Protein AF-A0A7J6TKV5-F1 (afdb_monomer)

Organism: Perkinsus olseni (NCBI:txid32597)

pLDDT: mean 81.47, std 8.67, range [51.5, 93.69]

Secondary structure (DSSP, 8-state):
-HHHHHHHTS-HHHHHHHHHHHTTT--PPPB---BS-SS--B---PPPPPHHHHHHHHHHHHHHHHHTS-------TTS-BPPEEEEEPTT--TT-SS--EEEEE--HHHHTTB---HHHHHS---HHHHHHHS-TT---------TTGGGGS-B-HHHHTTT-

Solvent-accessible surface area (backbone atoms only — not comparable to full-atom values): 10567 Å² total; per-residue (Å²): 103,86,66,55,57,59,53,70,74,43,54,74,66,51,52,51,49,52,52,50,63,73,44,61,93,62,73,82,72,58,51,75,66,54,61,83,61,92,74,58,57,66,53,88,66,66,58,90,75,58,76,89,49,48,66,40,45,56,54,48,52,52,50,37,40,74,70,66,78,47,79,95,75,82,94,50,96,78,38,28,37,66,32,52,46,74,45,73,44,87,81,54,50,92,87,49,92,67,65,46,60,40,86,46,69,52,50,68,72,59,62,73,36,47,59,78,58,67,67,70,66,69,70,61,73,51,72,66,57,50,57,69,67,54,60,87,86,61,92,78,85,86,86,84,82,70,84,63,54,74,79,73,47,51,66,37,78,85,40,42,61,65,75,95

Nearest PDB structures (foldseek):
  1tv6-assembly1_A  TM=7.245E-01  e=3.145E-03  Human immunodeficiency virus type 1 BH10
  3dol-assembly1_A  TM=7.851E-01  e=1.078E-02  HIV-1 M:B_HXB2R
  4hkq-assembly1_A  TM=8.301E-01  e=2.129E-01  Xenotropic MuLV-related virus VP62
  7pub-assembly1_DH  TM=1.372E-01  e=6.203E+00  Trypanosoma brucei brucei

InterPro domains:
  IPR043128 Reverse transcriptase/Diguanylate cyclase domain [G3DSA:3.30.70.270] (119-150)
  IPR043502 DNA/RNA polymerase superfamily [SSF56672] (36-162)

Foldseek 3Di:
DVVVVVLVPDDPVRNVVVVVVVCVVPDFDADDWDFQDQQAAADPDADDADPLCPVLVVVVVVVCVVVVLDDDDDDDNSFHHWHKDKDFDPPPPPPPPRGHIDIDTPCVVVVVGTDDDVVVVVPDDDPVRVVVPDDPPDPDDDDDDDPPPVSVHHHDPVCVRHVD

Sequence (164 aa):
EAFEERLGELSDDDVRSFFRSRMAGWTPPTLDFNIDTNIPVQQHKAYHIPTGLRGPLEAELSKMMAKGEIEEVGYSPEAWISSGFCKEKPNSNPDDDNVRVRVLVDFSPLNRHVEIPSHLKAGVSTIDEFLSSCKETYNFYWTADVEGAFHTVDVEEDCLKFLH

Radius of gyration: 21.11 Å; Cα contacts (8 Å, |Δi|>4): 131; chains: 1; bounding box: 47×44×53 Å

Mean predicted aligned error: 9.74 Å

Structure (mmCIF, N/CA/C/O backbone):
data_AF-A0A7J6TKV5-F1
#
_entry.id   AF-A0A7J6TKV5-F1
#
loop_
_atom_site.group_PDB
_atom_site.id
_atom_site.type_symbol
_atom_site.label_atom_id
_atom_site.label_alt_id
_atom_site.label_comp_id
_atom_site.label_asym_id
_atom_site.label_entity_id
_atom_site.label_seq_id
_atom_site.pdbx_PDB_ins_code
_atom_site.Cartn_x
_atom_site.Cartn_y
_atom_site.Cartn_z
_atom_site.occupancy
_atom_site.B_iso_or_equiv
_atom_site.auth_seq_id
_atom_site.auth_comp_id
_atom_site.auth_asym_id
_atom_site.auth_atom_id
_atom_site.pdbx_PDB_model_num
ATOM 1 N N . GLU A 1 1 ? 19.316 -2.257 -27.621 1.00 51.50 1 GLU A N 1
ATOM 2 C CA . GLU A 1 1 ? 19.672 -1.707 -28.955 1.00 51.50 1 GLU A CA 1
ATOM 3 C C . GLU A 1 1 ? 18.519 -1.759 -29.962 1.00 51.50 1 GLU A C 1
ATOM 5 O O . GLU A 1 1 ? 17.724 -0.836 -29.920 1.00 51.50 1 GLU A O 1
ATOM 10 N N . ALA A 1 2 ? 18.294 -2.810 -30.768 1.00 63.31 2 ALA A N 1
ATOM 11 C CA . ALA A 1 2 ? 17.301 -2.741 -31.869 1.00 63.31 2 ALA A CA 1
ATOM 12 C C . ALA A 1 2 ? 15.821 -2.512 -31.465 1.00 63.31 2 ALA A C 1
ATOM 14 O O . ALA A 1 2 ? 15.013 -2.089 -32.289 1.00 63.31 2 ALA A O 1
ATOM 15 N N . PHE A 1 3 ? 15.431 -2.824 -30.225 1.00 64.75 3 PHE A N 1
ATOM 16 C CA . PHE A 1 3 ? 14.075 -2.557 -29.718 1.00 64.75 3 PHE A CA 1
ATOM 17 C C . PHE A 1 3 ? 13.933 -1.141 -29.146 1.00 64.75 3 PHE A C 1
ATOM 19 O O . PHE A 1 3 ? 12.905 -0.508 -29.348 1.00 64.75 3 PHE A O 1
ATOM 26 N N . GLU A 1 4 ? 14.966 -0.632 -28.475 1.00 64.00 4 GLU A N 1
ATOM 27 C CA . GLU A 1 4 ? 14.962 0.702 -27.861 1.00 64.00 4 GLU A CA 1
ATOM 28 C C . GLU A 1 4 ? 15.120 1.802 -28.909 1.00 64.00 4 GLU A C 1
ATOM 30 O O . GLU A 1 4 ? 14.387 2.781 -28.847 1.00 64.00 4 GLU A O 1
ATOM 35 N N . GLU A 1 5 ? 15.990 1.620 -29.912 1.00 70.94 5 GLU A N 1
ATOM 36 C CA . GLU A 1 5 ? 16.072 2.540 -31.062 1.00 70.94 5 GLU A CA 1
ATOM 37 C C . GLU A 1 5 ? 14.720 2.639 -31.768 1.00 70.94 5 GLU A C 1
ATOM 39 O O . GLU A 1 5 ? 14.219 3.723 -32.045 1.00 70.94 5 GLU A O 1
ATOM 44 N N . ARG A 1 6 ? 14.072 1.491 -31.960 1.00 67.12 6 ARG A N 1
ATOM 45 C CA . ARG A 1 6 ? 12.774 1.397 -32.617 1.00 67.12 6 ARG A CA 1
ATOM 46 C C . ARG A 1 6 ? 11.624 1.962 -31.778 1.00 67.12 6 ARG A C 1
ATOM 48 O O . ARG A 1 6 ? 10.621 2.359 -32.354 1.00 67.12 6 ARG A O 1
ATOM 55 N N . LEU A 1 7 ? 11.741 1.993 -30.449 1.00 69.31 7 LEU A N 1
ATOM 56 C CA . LEU A 1 7 ? 10.808 2.716 -29.575 1.00 69.31 7 LEU A CA 1
ATOM 57 C C . LEU A 1 7 ? 11.096 4.223 -29.563 1.00 69.31 7 LEU A C 1
ATOM 59 O O . LEU A 1 7 ? 10.155 5.003 -29.492 1.00 69.31 7 LEU A O 1
ATOM 63 N N . GLY A 1 8 ? 12.364 4.632 -29.663 1.00 71.62 8 GLY A N 1
ATOM 64 C CA . GLY A 1 8 ? 12.771 6.040 -29.713 1.00 71.62 8 GLY A CA 1
ATOM 65 C C . GLY A 1 8 ? 12.353 6.769 -30.994 1.00 71.62 8 GLY A C 1
ATOM 66 O O . GLY A 1 8 ? 12.261 7.992 -30.999 1.00 71.62 8 GLY A O 1
ATOM 67 N N . GLU A 1 9 ? 12.070 6.028 -32.067 1.00 83.12 9 GLU A N 1
ATOM 68 C CA . GLU A 1 9 ? 11.523 6.551 -33.327 1.00 83.12 9 GLU A CA 1
ATOM 69 C C . GLU A 1 9 ? 9.991 6.715 -33.317 1.00 83.12 9 GLU A C 1
ATOM 71 O O . GLU A 1 9 ? 9.433 7.328 -34.230 1.00 83.12 9 GLU A O 1
ATOM 76 N N . LEU A 1 10 ? 9.299 6.163 -32.315 1.00 81.81 10 LEU A N 1
ATOM 77 C CA . LEU A 1 10 ? 7.843 6.235 -32.196 1.00 81.81 10 LEU A CA 1
ATOM 78 C C . LEU A 1 10 ? 7.409 7.486 -31.431 1.00 81.81 10 LEU A C 1
ATOM 80 O O . LEU A 1 10 ? 8.078 7.935 -30.502 1.00 81.81 10 LEU A O 1
ATOM 84 N N . SER A 1 11 ? 6.242 8.023 -31.786 1.00 87.44 11 SER A N 1
ATOM 85 C CA . SER A 1 11 ? 5.586 9.031 -30.952 1.00 87.44 11 SER A CA 1
ATOM 86 C C . SER A 1 11 ? 5.055 8.401 -29.656 1.00 87.44 11 SER A C 1
ATOM 88 O O . SER A 1 11 ? 4.762 7.204 -29.618 1.00 87.44 11 SER A O 1
ATOM 90 N N . ASP A 1 12 ? 4.861 9.197 -28.599 1.00 84.19 12 ASP A N 1
ATOM 91 C CA . ASP A 1 12 ? 4.288 8.715 -27.328 1.00 84.19 12 ASP A CA 1
ATOM 92 C C . ASP A 1 12 ? 2.955 7.972 -27.523 1.00 84.19 12 ASP A C 1
ATOM 94 O O . ASP A 1 12 ? 2.668 6.985 -26.839 1.00 84.19 12 ASP A O 1
ATOM 98 N N . ASP A 1 13 ? 2.138 8.419 -28.477 1.00 86.25 13 ASP A N 1
ATOM 99 C CA . ASP A 1 13 ? 0.849 7.799 -28.781 1.00 86.25 13 ASP A CA 1
ATOM 100 C C . ASP A 1 13 ? 1.000 6.465 -29.523 1.00 86.25 13 ASP A C 1
ATOM 102 O O . ASP A 1 13 ? 0.224 5.534 -29.275 1.00 86.25 13 ASP A O 1
ATOM 106 N N . ASP A 1 14 ? 2.029 6.320 -30.358 1.00 84.38 14 ASP A N 1
ATOM 107 C CA . ASP A 1 14 ? 2.369 5.051 -31.005 1.00 84.38 14 ASP A CA 1
ATOM 108 C C . ASP A 1 14 ? 2.938 4.048 -29.996 1.00 84.38 14 ASP A C 1
ATOM 110 O O . ASP A 1 14 ? 2.572 2.871 -3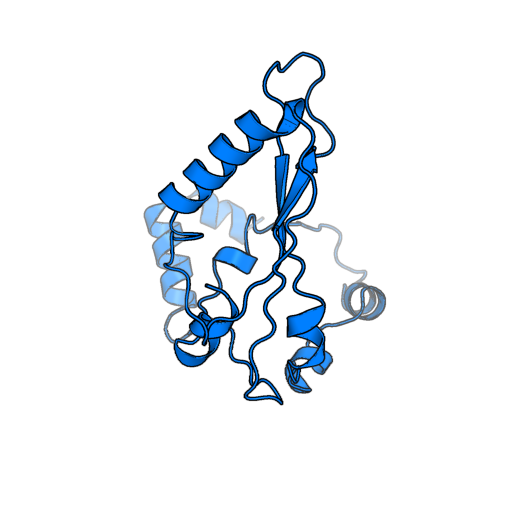0.022 1.00 84.38 14 ASP A O 1
ATOM 114 N N . VAL A 1 15 ? 3.762 4.510 -29.048 1.00 82.06 15 VAL A N 1
ATOM 115 C CA . VAL A 1 15 ? 4.266 3.688 -27.937 1.00 82.06 15 VAL A CA 1
ATOM 116 C C . VAL A 1 15 ? 3.103 3.200 -27.067 1.00 82.06 15 VAL A C 1
ATOM 118 O O . VAL A 1 15 ? 2.977 2.000 -26.803 1.00 82.06 15 VAL A O 1
ATOM 121 N N . ARG A 1 16 ? 2.187 4.094 -26.672 1.00 81.94 16 ARG A N 1
ATOM 122 C CA . ARG A 1 16 ? 0.978 3.730 -25.910 1.00 81.94 16 ARG A CA 1
ATOM 123 C C . ARG A 1 16 ? 0.099 2.746 -26.673 1.00 81.94 16 ARG A C 1
ATOM 125 O O . ARG A 1 16 ? -0.380 1.776 -26.087 1.00 81.94 16 ARG A O 1
A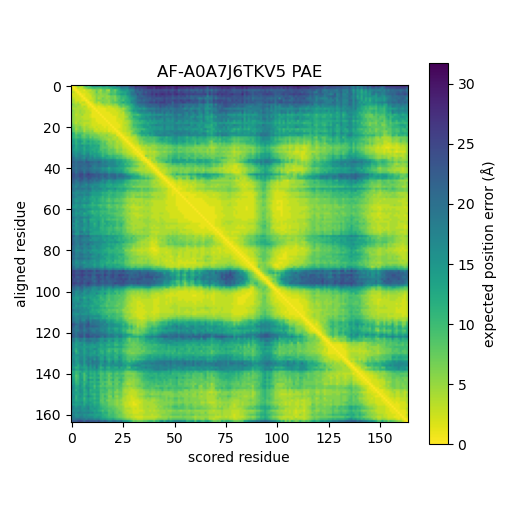TOM 132 N N . SER A 1 17 ? -0.112 2.972 -27.968 1.00 85.25 17 SER A N 1
ATOM 133 C CA . SER A 1 17 ? -0.921 2.092 -28.819 1.00 85.25 17 SER A CA 1
ATOM 134 C C . SER A 1 17 ? -0.281 0.714 -28.981 1.00 85.25 17 SER A C 1
ATOM 136 O O . SER A 1 17 ? -0.973 -0.302 -28.889 1.00 85.25 17 SER A O 1
ATOM 138 N N . PHE A 1 18 ? 1.044 0.660 -29.134 1.00 82.75 18 PHE A N 1
ATOM 139 C CA . PHE A 1 18 ? 1.807 -0.582 -29.165 1.00 82.75 18 PHE A CA 1
ATOM 140 C C . PHE A 1 18 ? 1.601 -1.396 -27.881 1.00 82.75 18 PHE A C 1
ATOM 142 O O . PHE A 1 18 ? 1.202 -2.560 -27.963 1.00 82.75 18 PHE A O 1
ATOM 149 N N . PHE A 1 19 ? 1.779 -0.795 -26.700 1.00 82.56 19 PHE A N 1
ATOM 150 C CA . PHE A 1 19 ? 1.574 -1.506 -25.433 1.00 82.56 19 PHE A CA 1
ATOM 151 C C . PHE A 1 19 ? 0.108 -1.896 -25.200 1.00 82.56 19 PHE A C 1
ATOM 153 O O . PHE A 1 19 ? -0.156 -3.037 -24.824 1.00 82.56 19 PHE A O 1
ATOM 160 N N . ARG A 1 20 ? -0.860 -1.030 -25.534 1.00 82.38 20 ARG A N 1
ATOM 161 C CA . ARG A 1 20 ? -2.295 -1.375 -25.478 1.00 82.38 20 ARG A CA 1
ATOM 162 C C . ARG A 1 20 ? -2.635 -2.581 -26.350 1.00 82.38 20 ARG A C 1
ATOM 164 O O . ARG A 1 20 ? -3.371 -3.455 -25.910 1.00 82.38 20 ARG A O 1
ATOM 171 N N . SER A 1 21 ? -2.072 -2.665 -27.558 1.00 85.56 21 SER A N 1
ATOM 172 C CA . SER A 1 21 ? -2.283 -3.819 -28.442 1.00 85.56 21 SER A CA 1
ATOM 173 C C . SER A 1 21 ? -1.708 -5.119 -27.866 1.00 85.56 21 SER A C 1
ATOM 175 O O . SER A 1 21 ? -2.287 -6.185 -28.050 1.00 85.56 21 SER A O 1
ATOM 177 N N . ARG A 1 22 ? -0.593 -5.039 -27.125 1.00 81.50 22 ARG A N 1
ATOM 178 C CA . ARG A 1 22 ? 0.030 -6.186 -26.446 1.00 81.50 22 ARG A CA 1
ATOM 179 C C . ARG A 1 22 ? -0.737 -6.631 -25.206 1.00 81.50 22 ARG A C 1
ATOM 181 O O . ARG A 1 22 ? -0.688 -7.805 -24.866 1.00 81.50 22 ARG A O 1
ATOM 188 N N . MET A 1 23 ? -1.445 -5.704 -24.573 1.00 80.50 23 MET A N 1
ATOM 189 C CA . MET A 1 23 ? -2.344 -5.957 -23.451 1.00 80.50 23 MET A CA 1
ATOM 190 C C . MET A 1 23 ? -3.768 -6.323 -23.900 1.00 80.50 23 MET A C 1
ATOM 192 O O . MET A 1 23 ? -4.647 -6.498 -23.062 1.00 80.50 23 MET A O 1
ATOM 196 N N . ALA A 1 24 ? -4.036 -6.432 -25.205 1.00 83.12 24 ALA A N 1
ATOM 197 C CA . ALA A 1 24 ? -5.367 -6.763 -25.696 1.00 83.12 24 ALA A CA 1
ATOM 198 C C . ALA A 1 24 ? -5.803 -8.151 -25.194 1.00 83.12 24 ALA A C 1
ATOM 200 O O . ALA A 1 24 ? -5.142 -9.155 -25.453 1.00 83.12 24 ALA A O 1
ATOM 201 N N . GLY A 1 25 ? -6.928 -8.198 -24.475 1.00 78.75 25 GLY A N 1
ATOM 202 C CA . GLY A 1 25 ? -7.442 -9.422 -23.851 1.00 78.75 25 GLY A CA 1
ATOM 203 C C . GLY A 1 25 ? -6.779 -9.7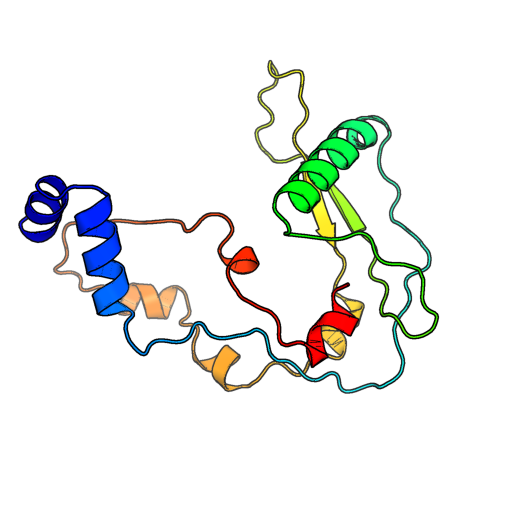83 -22.518 1.00 78.75 25 GLY A C 1
ATOM 204 O O . GLY A 1 25 ? -7.171 -10.775 -21.911 1.00 78.75 25 GLY A O 1
ATOM 205 N N . TRP A 1 26 ? -5.813 -8.990 -22.048 1.00 80.38 26 TRP A N 1
ATOM 206 C CA . TRP A 1 26 ? -5.307 -9.083 -20.686 1.00 80.38 26 TRP A CA 1
ATOM 207 C C . TRP A 1 26 ? -6.176 -8.234 -19.761 1.00 80.38 26 TRP A C 1
ATOM 209 O O . TRP A 1 26 ? -6.398 -7.049 -20.013 1.00 80.38 26 TRP A O 1
ATOM 219 N N . THR A 1 27 ? -6.655 -8.846 -18.687 1.00 73.06 27 THR A N 1
ATOM 220 C CA . THR A 1 27 ? -7.307 -8.156 -17.576 1.00 73.06 27 THR A CA 1
ATOM 221 C C . THR A 1 27 ? -6.330 -8.101 -16.410 1.00 73.06 27 THR A C 1
ATOM 223 O O . THR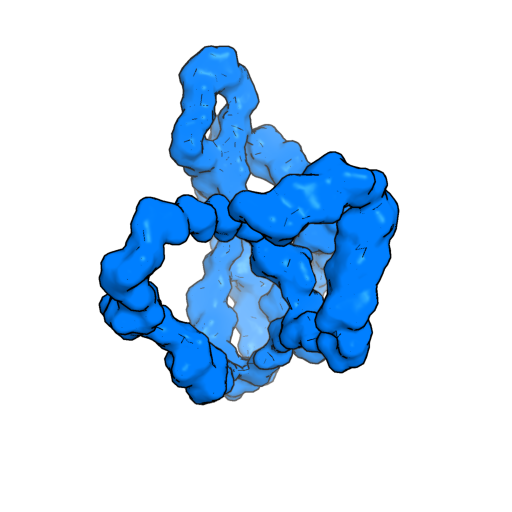 A 1 27 ? -5.747 -9.144 -16.083 1.00 73.06 27 THR A O 1
ATOM 226 N N . PRO A 1 28 ? -6.127 -6.927 -15.788 1.00 72.94 28 PRO A N 1
ATOM 227 C CA . PRO A 1 28 ? -5.321 -6.858 -14.586 1.00 72.94 28 PRO A CA 1
ATOM 228 C C . PRO A 1 28 ? -5.923 -7.774 -13.516 1.00 72.94 28 PRO A C 1
ATOM 230 O O . PRO A 1 28 ? -7.148 -7.893 -13.435 1.00 72.94 28 PRO A O 1
ATOM 233 N N . PRO A 1 29 ? -5.085 -8.463 -12.728 1.00 75.38 29 PRO A N 1
ATOM 234 C CA . PRO A 1 29 ? -5.579 -9.172 -11.563 1.00 75.38 29 PRO A CA 1
ATOM 235 C C . PRO A 1 29 ? -6.185 -8.155 -10.594 1.00 75.38 29 PRO A C 1
ATOM 237 O O . PRO A 1 29 ? -5.588 -7.107 -10.351 1.00 75.38 29 PRO A O 1
ATOM 240 N N . THR A 1 30 ? -7.352 -8.478 -10.054 1.00 82.56 30 THR A N 1
ATOM 241 C CA . THR A 1 30 ? -7.997 -7.721 -8.985 1.00 82.56 30 THR A CA 1
ATOM 242 C C . THR A 1 30 ? -7.584 -8.294 -7.633 1.00 82.56 30 THR A C 1
ATOM 244 O O . THR A 1 30 ? -7.268 -9.483 -7.502 1.00 82.56 30 THR A O 1
ATOM 247 N N . LEU A 1 31 ? -7.533 -7.440 -6.613 1.00 82.69 31 LEU A N 1
ATOM 248 C CA . LEU A 1 31 ? -7.384 -7.888 -5.240 1.00 82.69 31 LEU A CA 1
ATOM 249 C C . LEU A 1 31 ? -8.718 -8.481 -4.778 1.00 82.69 31 LEU A C 1
ATOM 251 O O . LEU A 1 31 ? -9.660 -7.749 -4.476 1.00 82.69 31 LEU A O 1
ATOM 255 N N . ASP A 1 32 ? -8.748 -9.806 -4.706 1.00 85.31 32 ASP A N 1
ATOM 256 C CA . ASP A 1 32 ? -9.863 -10.605 -4.208 1.00 85.31 32 ASP A CA 1
ATOM 257 C C . ASP A 1 32 ? -9.395 -11.434 -3.006 1.00 85.31 32 ASP A C 1
ATOM 259 O O . ASP A 1 32 ? -8.427 -12.203 -3.093 1.00 85.31 32 ASP A O 1
ATOM 263 N N . PHE A 1 33 ? -10.047 -11.256 -1.861 1.00 84.00 33 PHE A N 1
ATOM 264 C CA . PHE A 1 33 ? -9.774 -12.032 -0.665 1.00 84.00 33 PHE A CA 1
ATOM 265 C C . PHE A 1 33 ? -11.025 -12.251 0.176 1.00 84.00 33 PHE A C 1
ATOM 267 O O . PHE A 1 33 ? -11.900 -11.400 0.301 1.00 84.00 33 PHE A O 1
ATOM 274 N N . ASN A 1 34 ? -11.046 -13.396 0.852 1.00 83.94 34 ASN A N 1
ATOM 275 C CA . ASN A 1 34 ? -12.054 -13.701 1.853 1.00 83.94 34 ASN A CA 1
ATOM 276 C C . ASN A 1 34 ? -11.466 -13.548 3.253 1.00 83.94 34 ASN A C 1
ATOM 278 O O . ASN A 1 34 ? -10.291 -13.849 3.489 1.00 83.94 34 ASN A O 1
ATOM 282 N N . ILE A 1 35 ? -12.313 -13.106 4.180 1.00 86.25 35 ILE A N 1
ATOM 283 C CA . ILE A 1 35 ? -12.006 -13.108 5.606 1.00 86.25 35 ILE A CA 1
ATOM 284 C C . ILE A 1 35 ? -12.738 -14.256 6.302 1.00 86.25 35 ILE A C 1
ATOM 286 O O . ILE A 1 35 ? -13.888 -14.560 5.988 1.00 86.25 35 ILE A O 1
ATOM 290 N N . ASP A 1 36 ? -12.081 -14.893 7.265 1.00 83.56 36 ASP A N 1
ATOM 291 C CA . ASP A 1 36 ? -12.622 -16.040 8.010 1.00 83.56 36 ASP A CA 1
ATOM 292 C C . ASP A 1 36 ? -13.621 -15.657 9.125 1.00 83.56 36 ASP A C 1
ATOM 294 O O . ASP A 1 36 ? -14.100 -16.513 9.874 1.00 83.56 36 ASP A O 1
ATOM 298 N N . THR A 1 37 ? -13.956 -14.369 9.240 1.00 80.62 37 THR A N 1
ATOM 299 C CA . THR A 1 37 ? -14.825 -13.817 10.281 1.00 80.62 37 THR A CA 1
ATOM 300 C C . THR A 1 37 ? -15.825 -12.821 9.706 1.00 80.62 37 THR A C 1
ATOM 302 O O . THR A 1 37 ? -15.499 -12.014 8.846 1.00 80.62 37 THR A O 1
ATOM 305 N N . ASN A 1 38 ? -17.042 -12.820 10.249 1.00 75.75 38 ASN A N 1
ATOM 306 C CA . ASN A 1 38 ? -18.054 -11.800 9.952 1.00 75.75 38 ASN A CA 1
ATOM 307 C C . ASN A 1 38 ? -18.071 -10.666 10.990 1.00 75.75 38 ASN A C 1
ATOM 309 O O . ASN A 1 38 ? -18.924 -9.786 10.924 1.00 75.75 38 ASN A O 1
ATOM 313 N N . ILE A 1 39 ? -17.178 -10.705 11.986 1.00 82.62 39 ILE A N 1
ATOM 314 C CA . ILE A 1 39 ? -17.114 -9.701 13.051 1.00 82.62 39 ILE A CA 1
ATOM 315 C C . ILE A 1 39 ? -16.064 -8.655 12.664 1.00 82.62 39 ILE A C 1
ATOM 317 O O . ILE A 1 39 ? -14.878 -8.998 12.635 1.00 82.62 39 ILE A O 1
ATOM 321 N N . PRO A 1 40 ? -16.460 -7.399 12.394 1.00 82.50 40 PRO A N 1
ATOM 322 C CA . PRO A 1 40 ? -15.515 -6.355 12.042 1.00 82.50 40 PRO A CA 1
ATOM 323 C C . PRO A 1 40 ? -14.621 -5.987 13.224 1.00 82.50 40 PRO A C 1
ATOM 325 O O . PRO A 1 40 ? -15.082 -5.836 14.359 1.00 82.50 40 PRO A O 1
ATOM 328 N N . VAL A 1 41 ? -13.325 -5.814 12.959 1.00 86.81 41 VAL A N 1
ATOM 329 C CA . VAL A 1 41 ? -12.395 -5.266 13.951 1.00 86.81 41 VAL A CA 1
ATOM 330 C C . VAL A 1 41 ? -12.399 -3.749 13.849 1.00 86.81 41 VAL A C 1
ATOM 332 O O . VAL A 1 41 ? -12.109 -3.189 12.795 1.00 86.81 41 VAL A O 1
ATOM 335 N N . GLN A 1 42 ? -12.673 -3.087 14.974 1.00 87.50 42 GLN A N 1
ATOM 336 C CA . GLN A 1 42 ? -12.649 -1.633 15.070 1.00 87.50 42 GLN A CA 1
ATOM 337 C C . GLN A 1 42 ? -11.567 -1.168 16.041 1.00 87.50 42 GLN A C 1
ATOM 339 O O . GLN A 1 42 ? -11.696 -1.269 17.264 1.00 87.50 42 GLN A O 1
ATOM 344 N N . GLN A 1 43 ? -10.467 -0.646 15.504 1.00 82.88 43 GLN A N 1
ATOM 345 C CA . GLN A 1 43 ? -9.438 -0.016 16.318 1.00 82.88 43 GLN A CA 1
ATOM 346 C C . GLN A 1 43 ? -9.861 1.416 16.676 1.00 82.88 43 GLN A C 1
ATOM 348 O O . GLN A 1 43 ? -9.613 2.367 15.947 1.00 82.88 43 GLN A O 1
ATOM 353 N N . HIS A 1 44 ? -10.472 1.590 17.849 1.00 72.56 44 HIS A N 1
ATOM 354 C CA . HIS A 1 44 ? -10.947 2.904 18.312 1.00 72.56 44 HIS A CA 1
ATOM 355 C C . HIS A 1 44 ? -9.836 3.882 18.728 1.00 72.56 44 HIS A C 1
ATOM 357 O O . HIS A 1 44 ? -10.113 5.043 19.031 1.00 72.56 44 HIS A O 1
ATOM 363 N N . LYS A 1 45 ? -8.583 3.426 18.821 1.00 77.56 45 LYS A N 1
ATOM 364 C CA . LYS A 1 45 ? -7.477 4.227 19.347 1.00 77.56 45 LYS A CA 1
ATOM 365 C C . LYS A 1 45 ? -6.496 4.560 18.230 1.00 77.56 45 LYS A C 1
ATOM 367 O O . LYS A 1 45 ? -5.605 3.773 17.938 1.00 77.56 45 LYS A O 1
ATOM 372 N N . ALA A 1 46 ? -6.647 5.752 17.658 1.00 74.94 46 ALA A N 1
ATOM 373 C CA . ALA A 1 46 ? -5.684 6.284 16.705 1.00 74.94 46 ALA A CA 1
ATOM 374 C C . ALA A 1 46 ? -4.286 6.399 17.335 1.00 74.94 46 ALA A C 1
ATOM 376 O O . ALA A 1 46 ? -4.134 6.718 18.523 1.00 74.94 46 ALA A O 1
ATOM 377 N N . TYR A 1 47 ? -3.256 6.168 16.524 1.00 85.19 47 TYR A N 1
ATOM 378 C CA . TYR A 1 47 ? -1.881 6.414 16.935 1.00 85.19 47 TYR A CA 1
ATOM 379 C C . TYR A 1 47 ? -1.652 7.906 17.183 1.00 85.19 47 TYR A C 1
ATOM 381 O O . TYR A 1 47 ? -2.191 8.775 16.497 1.00 85.19 47 TYR A O 1
ATOM 389 N N . HIS A 1 48 ? -0.812 8.217 18.168 1.00 86.88 48 HIS A N 1
ATOM 390 C CA . HIS A 1 48 ? -0.420 9.596 18.422 1.00 86.88 48 HIS A CA 1
ATOM 391 C C . HIS A 1 48 ? 0.455 10.121 17.276 1.00 86.88 48 HIS A C 1
ATOM 393 O O . HIS A 1 48 ? 1.557 9.617 17.053 1.00 86.88 48 HIS A O 1
ATOM 399 N N . ILE A 1 49 ? -0.002 11.181 16.607 1.00 87.19 49 ILE A N 1
ATOM 400 C CA . ILE A 1 49 ? 0.762 11.875 15.567 1.00 87.19 49 ILE A CA 1
ATOM 401 C C . ILE A 1 49 ? 1.542 13.047 16.184 1.00 87.19 49 ILE A C 1
ATOM 403 O O . ILE A 1 49 ? 0.915 13.952 16.752 1.00 87.19 49 ILE A O 1
ATOM 407 N N . PRO A 1 50 ? 2.888 13.069 16.076 1.00 87.44 50 PRO A N 1
ATOM 408 C CA . PRO A 1 50 ? 3.700 14.204 16.505 1.00 87.44 50 PRO A CA 1
ATOM 409 C C . PRO A 1 50 ? 3.233 15.511 15.858 1.00 87.44 50 PRO A C 1
ATOM 411 O O . PRO A 1 50 ? 2.943 15.545 14.664 1.00 87.44 50 PRO A O 1
ATOM 414 N N . THR A 1 51 ? 3.198 16.603 16.626 1.00 86.25 51 THR A N 1
ATOM 415 C CA . THR A 1 51 ? 2.651 17.895 16.173 1.00 86.25 51 THR A CA 1
ATOM 416 C C . THR A 1 51 ? 3.277 18.386 14.866 1.00 86.25 51 THR A C 1
ATOM 418 O O . THR A 1 51 ? 2.552 18.847 13.990 1.00 86.25 51 THR A O 1
ATOM 421 N N . GLY A 1 52 ? 4.594 18.220 14.697 1.00 85.81 52 GLY A N 1
ATOM 422 C CA . GLY A 1 52 ? 5.310 18.632 13.483 1.00 85.81 52 GLY A CA 1
ATOM 423 C C . GLY A 1 52 ? 4.937 17.856 12.214 1.00 85.81 52 GLY A C 1
ATOM 424 O O . GLY A 1 52 ? 5.243 18.313 11.122 1.00 85.81 52 GLY A O 1
ATOM 425 N N . LEU A 1 53 ? 4.253 16.713 12.336 1.00 88.06 53 LEU A N 1
ATOM 426 C CA . LEU A 1 53 ? 3.849 15.888 11.196 1.00 88.06 53 LEU A CA 1
ATOM 427 C C . LEU A 1 53 ? 2.381 16.075 10.798 1.00 88.06 53 LEU A C 1
ATOM 429 O O . LEU A 1 53 ? 1.982 15.555 9.763 1.00 88.06 53 LEU A O 1
ATOM 433 N N . ARG A 1 54 ? 1.576 16.814 11.577 1.00 88.62 54 ARG A N 1
ATOM 434 C CA . ARG A 1 54 ? 0.134 16.967 11.308 1.00 88.62 54 ARG A CA 1
ATOM 435 C C . ARG A 1 54 ? -0.151 17.699 9.997 1.00 88.62 54 ARG A C 1
ATOM 437 O O . ARG A 1 54 ? -0.853 17.156 9.158 1.00 88.62 54 ARG A O 1
ATOM 444 N N . GLY A 1 55 ? 0.451 18.872 9.792 1.00 90.00 55 GLY A N 1
ATOM 445 C CA . GLY A 1 55 ? 0.293 19.632 8.544 1.00 90.00 55 GLY A CA 1
ATOM 446 C C . GLY A 1 55 ? 0.757 18.851 7.304 1.00 90.00 55 GLY A C 1
ATOM 447 O O . GLY A 1 55 ? -0.009 18.715 6.353 1.00 90.00 55 GLY A O 1
ATOM 448 N N . PRO A 1 56 ? 1.969 18.260 7.316 1.00 90.38 56 PRO A N 1
ATOM 449 C CA . PRO A 1 56 ? 2.415 17.363 6.252 1.00 90.38 56 PRO A CA 1
ATOM 450 C C . PRO A 1 56 ? 1.488 16.170 5.991 1.00 90.38 56 PRO A C 1
ATOM 452 O O . PRO A 1 56 ? 1.275 15.803 4.838 1.00 90.38 56 PRO A O 1
ATOM 455 N N . LEU A 1 57 ? 0.936 15.565 7.047 1.00 91.25 57 LEU A N 1
ATOM 456 C CA . LEU A 1 57 ? -0.011 14.456 6.941 1.00 91.25 57 LEU A CA 1
ATOM 457 C C . LEU A 1 57 ? -1.309 14.889 6.258 1.00 91.25 57 LEU A C 1
ATOM 459 O O . LEU A 1 57 ? -1.738 14.231 5.317 1.00 91.25 57 LEU A O 1
ATOM 463 N N . GLU A 1 58 ? -1.902 16.002 6.683 1.00 91.69 58 GLU A N 1
ATOM 464 C CA . GLU A 1 58 ? -3.112 16.560 6.067 1.00 91.69 58 GLU A CA 1
ATOM 465 C C . GLU A 1 58 ? -2.894 16.879 4.579 1.00 91.69 58 GLU A C 1
ATOM 467 O O . GLU A 1 58 ? -3.744 16.573 3.737 1.00 91.69 58 GLU A O 1
ATOM 472 N N . ALA A 1 59 ? -1.725 17.428 4.231 1.00 91.56 59 ALA A N 1
ATOM 473 C CA . ALA A 1 59 ? -1.358 17.704 2.846 1.00 91.56 59 ALA A CA 1
ATOM 474 C C . ALA A 1 59 ? -1.199 16.423 2.009 1.00 91.56 59 ALA A C 1
ATOM 476 O O . ALA A 1 59 ? -1.619 16.397 0.853 1.00 91.56 59 ALA A O 1
ATOM 477 N N . GLU A 1 60 ? -0.604 15.363 2.564 1.00 91.44 60 GLU A N 1
ATOM 478 C CA . GLU A 1 60 ? -0.459 14.087 1.853 1.00 91.44 60 GLU A CA 1
ATOM 479 C C . GLU A 1 60 ? -1.812 13.383 1.680 1.00 91.44 60 GLU A C 1
ATOM 481 O O . GLU A 1 60 ? -2.129 12.973 0.567 1.00 91.44 60 GLU A O 1
ATOM 486 N N . LEU A 1 61 ? -2.658 13.338 2.718 1.00 92.81 61 LEU A N 1
ATOM 487 C CA . LEU A 1 61 ? -4.023 12.799 2.622 1.00 92.81 61 LEU A CA 1
ATOM 488 C C . LEU A 1 61 ? -4.844 13.533 1.554 1.00 92.81 61 LEU A C 1
ATOM 490 O O . LEU A 1 61 ? -5.512 12.901 0.742 1.00 92.81 61 LEU A O 1
ATOM 494 N N . SER A 1 62 ? -4.729 14.863 1.489 1.00 93.69 62 SER A N 1
ATOM 495 C CA . SER A 1 62 ? -5.396 15.670 0.459 1.00 93.69 62 SER A CA 1
ATOM 496 C C . SER A 1 62 ? -4.945 15.307 -0.958 1.00 93.69 62 SER A C 1
ATOM 498 O O . SER A 1 62 ? -5.764 15.265 -1.873 1.00 93.69 62 SER A O 1
ATOM 500 N N . LYS A 1 63 ? -3.653 15.008 -1.157 1.00 91.81 63 LYS A N 1
ATOM 501 C CA . LYS A 1 63 ? -3.143 14.540 -2.455 1.00 91.81 63 LYS A CA 1
ATOM 502 C C . LYS A 1 63 ? -3.659 13.147 -2.799 1.00 91.81 63 LYS A C 1
ATOM 504 O O . LYS A 1 63 ? -4.022 12.929 -3.949 1.00 91.81 63 LYS A O 1
ATOM 509 N N . MET A 1 64 ? -3.684 12.229 -1.833 1.00 91.00 64 MET A N 1
ATOM 510 C CA . MET A 1 64 ? -4.200 10.871 -2.039 1.00 91.00 64 MET A CA 1
ATOM 511 C C . MET A 1 64 ? -5.687 10.912 -2.425 1.00 91.00 64 MET A C 1
ATOM 513 O O . MET A 1 64 ? -6.074 10.292 -3.412 1.00 91.00 64 MET A O 1
ATOM 517 N N . MET A 1 65 ? -6.492 11.740 -1.745 1.00 92.44 65 MET A N 1
ATOM 518 C CA . MET A 1 65 ? -7.894 11.986 -2.113 1.00 92.44 65 MET A CA 1
ATOM 519 C C . MET A 1 65 ? -8.031 12.593 -3.515 1.00 92.44 65 MET A C 1
ATOM 521 O O . MET A 1 65 ? -8.835 12.129 -4.315 1.00 92.44 65 MET A O 1
ATOM 525 N N . ALA A 1 66 ? -7.217 13.599 -3.857 1.00 92.94 66 ALA A N 1
ATOM 526 C CA . ALA A 1 66 ? -7.264 14.234 -5.178 1.00 92.94 66 ALA A CA 1
ATOM 527 C C . ALA A 1 66 ? -6.903 13.278 -6.329 1.00 92.94 66 ALA A C 1
ATOM 529 O O . ALA A 1 66 ? -7.353 13.475 -7.456 1.00 92.94 66 ALA A O 1
ATOM 530 N N . LYS A 1 67 ? -6.092 12.252 -6.053 1.00 88.56 67 LYS A N 1
ATOM 531 C CA . LYS A 1 67 ? -5.763 11.184 -7.003 1.00 88.56 67 LYS A CA 1
ATOM 532 C C . LYS A 1 67 ? -6.800 10.056 -7.046 1.00 88.56 67 LYS A C 1
ATOM 534 O O . LYS A 1 67 ? -6.702 9.212 -7.929 1.00 88.56 67 LYS A O 1
ATOM 539 N N . GLY A 1 68 ? -7.753 10.029 -6.114 1.00 87.12 68 GLY A N 1
ATOM 540 C CA . GLY A 1 68 ? -8.702 8.925 -5.957 1.00 87.12 68 GLY A CA 1
ATOM 541 C C . GLY A 1 68 ? -8.090 7.663 -5.341 1.00 87.12 68 GLY A C 1
ATOM 542 O O . GLY A 1 68 ? -8.646 6.588 -5.506 1.00 87.12 68 GLY A O 1
ATOM 543 N N . GLU A 1 69 ? -6.946 7.772 -4.653 1.00 86.88 69 GLU A N 1
ATOM 544 C CA . GLU A 1 69 ? -6.320 6.635 -3.956 1.00 86.88 69 GLU A CA 1
ATOM 545 C C . GLU A 1 69 ? -7.068 6.278 -2.658 1.00 86.88 69 GLU A C 1
ATOM 547 O O . GLU A 1 69 ? -7.003 5.138 -2.205 1.00 86.88 69 GLU A O 1
ATOM 552 N N . ILE A 1 70 ? -7.740 7.261 -2.047 1.00 88.75 70 ILE A N 1
ATOM 553 C CA . ILE A 1 70 ? -8.570 7.123 -0.842 1.00 88.75 70 ILE A CA 1
ATOM 554 C C . ILE A 1 70 ? -9.787 8.046 -0.945 1.00 88.75 70 ILE A C 1
ATOM 556 O O . ILE A 1 70 ? -9.750 9.050 -1.660 1.00 88.75 70 ILE A O 1
ATOM 560 N N . GLU A 1 71 ? -10.825 7.761 -0.166 1.00 89.31 71 GLU A N 1
ATOM 561 C CA . GLU A 1 71 ? -12.014 8.603 -0.046 1.00 89.31 71 GLU A CA 1
ATOM 562 C C . GLU A 1 71 ? -12.456 8.751 1.412 1.00 89.31 71 GLU A C 1
ATOM 564 O O . GLU A 1 71 ? -12.090 7.957 2.279 1.00 89.31 71 GLU A O 1
ATOM 569 N N . GLU A 1 72 ? -13.223 9.801 1.696 1.00 88.94 72 GLU A N 1
ATOM 570 C CA . GLU A 1 72 ? -13.815 9.990 3.015 1.00 88.94 72 GLU A CA 1
ATOM 571 C C . GLU A 1 72 ? -15.070 9.125 3.146 1.00 88.94 72 GLU A C 1
ATOM 573 O O . GLU A 1 72 ? -16.026 9.278 2.384 1.00 88.94 72 GLU A O 1
ATOM 578 N N . VAL A 1 73 ? -15.082 8.249 4.151 1.00 85.56 73 VAL A N 1
ATOM 579 C CA . VAL A 1 73 ? -16.220 7.379 4.456 1.00 85.56 73 VAL A CA 1
ATOM 580 C C . VAL A 1 73 ? -16.800 7.678 5.833 1.00 85.56 73 VAL A C 1
ATOM 582 O O . VAL A 1 73 ? -16.102 8.044 6.782 1.00 85.56 73 VAL A O 1
ATOM 585 N N . GLY A 1 74 ? -18.119 7.537 5.951 1.00 83.75 74 GLY A N 1
ATOM 586 C CA . GLY A 1 74 ? -18.813 7.694 7.224 1.00 83.75 74 GLY A CA 1
ATOM 587 C C . GLY A 1 74 ? -18.537 6.523 8.165 1.00 83.75 74 GLY A C 1
ATOM 588 O O . GLY A 1 74 ? -18.452 5.373 7.741 1.00 83.75 74 GLY A O 1
ATOM 589 N N . TYR A 1 75 ? -18.466 6.800 9.467 1.00 83.94 75 TYR A N 1
ATOM 590 C CA . TYR A 1 75 ? -18.378 5.742 10.472 1.00 83.94 75 TYR A CA 1
ATOM 591 C C . TYR A 1 75 ? -19.602 4.815 10.403 1.00 83.94 75 TYR A C 1
ATOM 593 O O . TYR A 1 75 ? -20.742 5.276 10.501 1.00 83.94 75 TYR A O 1
ATOM 601 N N . SER A 1 76 ? -19.356 3.505 10.328 1.00 84.12 76 SER A N 1
ATOM 602 C CA . SER A 1 76 ? -20.381 2.464 10.419 1.00 84.12 76 SER A CA 1
ATOM 603 C C . SER A 1 76 ? -20.002 1.425 11.483 1.00 84.12 76 SER A C 1
ATOM 605 O O . SER A 1 76 ? -18.852 0.988 11.523 1.00 84.12 76 SER A O 1
ATOM 607 N N . PRO A 1 77 ? -20.946 0.965 12.329 1.00 82.94 77 PRO A N 1
ATOM 608 C CA . PRO A 1 77 ? -20.721 -0.159 13.246 1.00 82.94 77 PRO A CA 1
ATOM 609 C C . PRO A 1 77 ? -20.342 -1.472 12.545 1.00 82.94 77 PRO A C 1
ATOM 611 O O . PRO A 1 77 ? -19.802 -2.370 13.181 1.00 82.94 77 PRO A O 1
ATOM 614 N N . GLU A 1 78 ? -20.642 -1.586 11.253 1.00 82.31 78 GLU A N 1
ATOM 615 C CA . GLU A 1 78 ? -20.359 -2.768 10.435 1.00 82.31 78 GLU A CA 1
ATOM 616 C C . GLU A 1 78 ? -19.023 -2.654 9.684 1.00 82.31 78 GLU A C 1
ATOM 618 O O . GLU A 1 78 ? -18.558 -3.633 9.104 1.00 82.31 78 GLU A O 1
ATOM 623 N N . ALA A 1 79 ? -18.385 -1.477 9.711 1.00 84.19 79 ALA A N 1
ATOM 624 C CA . ALA A 1 79 ? -17.122 -1.248 9.024 1.00 84.19 79 ALA A CA 1
ATOM 625 C C . ALA A 1 79 ? -15.936 -1.814 9.806 1.00 84.19 79 ALA A C 1
ATOM 627 O O . ALA A 1 79 ? -15.894 -1.778 11.044 1.00 84.19 79 ALA A O 1
ATOM 628 N N . TRP A 1 80 ? -14.939 -2.271 9.056 1.00 88.38 80 TRP A N 1
ATOM 629 C CA . TRP A 1 80 ? -13.602 -2.511 9.575 1.00 88.38 80 TRP A CA 1
ATOM 630 C C . TRP A 1 80 ? -12.882 -1.183 9.736 1.00 88.38 80 TRP A C 1
ATOM 632 O O . TRP A 1 80 ? -12.930 -0.338 8.856 1.00 88.38 80 TRP A O 1
ATOM 642 N N . ILE A 1 81 ? -12.224 -0.985 10.876 1.00 89.06 81 ILE A N 1
ATOM 643 C CA . ILE A 1 81 ? -11.515 0.265 11.156 1.00 89.06 81 ILE A CA 1
ATOM 644 C C . ILE A 1 81 ? -10.095 -0.075 11.584 1.00 89.06 81 ILE A C 1
ATOM 646 O O . ILE A 1 81 ? -9.861 -0.549 12.702 1.00 89.06 81 ILE A O 1
ATOM 650 N N . SER A 1 82 ? -9.148 0.204 10.692 1.00 89.62 82 SER A N 1
ATOM 651 C CA . SER A 1 82 ? -7.715 0.137 10.965 1.00 89.62 82 SER A CA 1
ATOM 652 C C . SER A 1 82 ? -7.168 1.499 11.383 1.00 89.62 82 SER A C 1
ATOM 654 O O . SER A 1 82 ? -7.588 2.549 10.901 1.00 89.62 82 SER A O 1
ATOM 656 N N . SER A 1 83 ? -6.185 1.495 12.279 1.00 89.19 83 SER A N 1
ATOM 657 C CA . SER A 1 83 ? -5.525 2.722 12.715 1.00 89.19 83 SER A CA 1
ATOM 658 C C . SER A 1 83 ? -4.460 3.147 11.714 1.00 89.19 83 SER A C 1
ATOM 660 O O . SER A 1 83 ? -3.501 2.418 11.448 1.00 89.19 83 SER A O 1
ATOM 662 N N . GLY A 1 84 ? -4.595 4.371 11.211 1.00 88.88 84 GLY A N 1
ATOM 663 C CA . GLY A 1 84 ? -3.552 5.048 10.454 1.00 88.88 84 GLY A CA 1
ATOM 664 C C . GLY A 1 84 ? -2.470 5.650 11.355 1.00 88.88 84 GLY A C 1
ATOM 665 O O . GLY A 1 84 ? -2.723 6.063 12.490 1.00 88.88 84 GLY A O 1
ATOM 666 N N . PHE A 1 85 ? -1.250 5.735 10.839 1.00 89.81 85 PHE A N 1
ATOM 667 C CA . PHE A 1 85 ? -0.147 6.496 11.414 1.00 89.81 85 PHE A CA 1
ATOM 668 C C . PHE A 1 85 ? 0.735 7.067 10.304 1.00 89.81 85 PHE A C 1
ATOM 670 O O . PHE A 1 85 ? 0.640 6.666 9.147 1.00 89.81 85 PHE A O 1
ATOM 677 N N . CYS A 1 86 ? 1.614 8.009 10.642 1.00 90.75 86 CYS A N 1
ATOM 678 C CA . CYS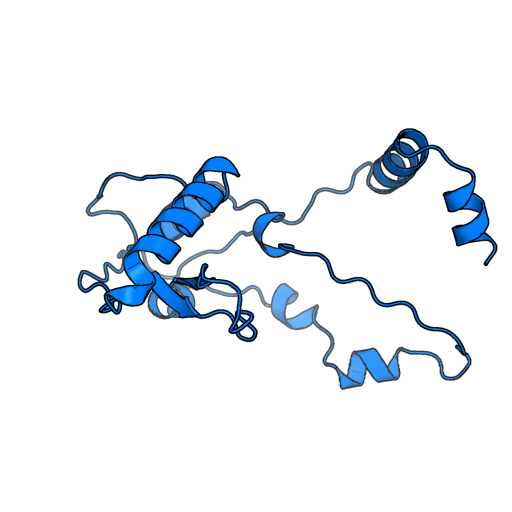 A 1 86 ? 2.542 8.574 9.672 1.00 90.75 86 CYS A CA 1
ATOM 679 C C . CYS A 1 86 ? 3.994 8.454 10.123 1.00 90.75 86 CYS A C 1
ATOM 681 O O . CYS A 1 86 ? 4.304 8.478 11.317 1.00 90.75 86 CYS A O 1
ATOM 683 N N . LYS A 1 87 ? 4.898 8.358 9.150 1.00 89.69 87 LYS A N 1
ATOM 684 C CA . LYS A 1 87 ? 6.349 8.424 9.360 1.00 89.69 87 LYS A CA 1
ATOM 685 C C . LYS A 1 87 ? 6.970 9.395 8.375 1.00 89.69 87 LYS A C 1
ATOM 687 O O . LYS A 1 87 ? 6.504 9.504 7.249 1.00 89.69 87 LYS A O 1
ATOM 692 N N . GLU A 1 88 ? 8.035 10.066 8.772 1.00 88.94 88 GLU A N 1
ATOM 693 C CA . GLU A 1 88 ? 8.819 10.882 7.849 1.00 88.94 88 GLU A CA 1
ATOM 694 C C . GLU A 1 88 ? 9.470 9.997 6.769 1.00 88.94 88 GLU A C 1
ATOM 696 O O . GLU A 1 88 ? 9.929 8.883 7.052 1.00 88.94 88 GLU A O 1
ATOM 701 N N . LYS A 1 89 ? 9.466 10.456 5.512 1.00 86.00 89 LYS A N 1
ATOM 702 C CA . LYS A 1 89 ? 10.195 9.789 4.426 1.00 86.00 89 LYS A CA 1
ATOM 703 C C . LYS A 1 89 ? 11.700 9.973 4.684 1.00 86.00 89 LYS A C 1
ATOM 705 O O . LYS A 1 89 ? 12.124 11.101 4.916 1.00 86.00 89 LYS A O 1
ATOM 710 N N . PRO A 1 90 ? 12.523 8.908 4.616 1.00 69.50 90 PRO A N 1
ATOM 711 C CA . PRO A 1 90 ? 13.972 9.076 4.665 1.00 69.50 90 PRO A CA 1
ATOM 712 C C . PRO A 1 90 ? 14.408 9.953 3.481 1.00 69.50 90 PRO A C 1
ATOM 714 O O . PRO A 1 90 ? 13.894 9.775 2.375 1.00 69.50 90 PRO A O 1
ATOM 717 N N . ASN A 1 91 ? 15.336 10.884 3.715 1.00 63.47 91 ASN A N 1
ATOM 718 C CA . ASN A 1 91 ? 15.805 11.898 2.755 1.00 63.47 91 ASN A CA 1
ATOM 719 C C . ASN A 1 91 ? 14.835 13.071 2.503 1.00 63.47 91 ASN A C 1
ATOM 721 O O . ASN A 1 91 ? 14.753 13.590 1.384 1.00 63.47 91 ASN A O 1
ATOM 725 N N . SER A 1 92 ? 14.116 13.535 3.527 1.00 59.47 92 SER A N 1
ATOM 726 C CA . SER A 1 92 ? 13.755 14.956 3.595 1.00 59.47 92 SER A CA 1
ATOM 727 C C . SER A 1 92 ? 15.054 15.758 3.454 1.00 59.47 92 SER A C 1
ATOM 729 O O . SER A 1 92 ? 16.008 15.555 4.205 1.00 59.47 92 SER A O 1
ATOM 731 N N . ASN A 1 93 ? 15.153 16.567 2.398 1.00 59.06 93 ASN A N 1
ATOM 732 C CA . ASN A 1 93 ? 16.317 17.421 2.211 1.00 59.06 93 ASN A CA 1
ATOM 733 C C . ASN A 1 93 ? 16.341 18.381 3.413 1.00 59.06 93 ASN A C 1
ATOM 735 O O . ASN A 1 93 ? 15.313 19.008 3.653 1.00 59.06 93 ASN A O 1
ATOM 739 N N . PRO A 1 94 ? 17.430 18.483 4.192 1.00 58.38 94 PRO A N 1
ATOM 740 C CA . PRO A 1 94 ? 17.465 19.357 5.367 1.00 58.38 94 PRO A CA 1
ATOM 741 C C . PRO A 1 94 ? 17.213 20.839 5.041 1.00 58.38 94 PRO A C 1
ATOM 743 O O . PRO A 1 94 ? 16.863 21.592 5.944 1.00 58.38 94 PRO A O 1
ATOM 746 N N . ASP A 1 95 ? 17.356 21.231 3.769 1.00 60.69 95 ASP A N 1
ATOM 747 C CA . ASP A 1 95 ? 17.056 22.573 3.252 1.00 60.69 95 ASP A CA 1
ATOM 748 C C . ASP A 1 95 ? 15.630 22.717 2.674 1.00 60.69 95 ASP A C 1
ATOM 750 O O . ASP A 1 95 ? 15.239 23.804 2.252 1.00 60.69 95 ASP A O 1
ATOM 754 N N . ASP A 1 96 ? 14.858 21.629 2.588 1.00 63.78 96 ASP A N 1
ATOM 755 C CA . ASP A 1 96 ? 13.451 21.669 2.185 1.00 63.78 96 ASP A CA 1
ATOM 756 C C . ASP A 1 96 ? 12.598 21.796 3.448 1.00 63.78 96 ASP A C 1
ATOM 758 O O . ASP A 1 96 ? 12.418 20.835 4.198 1.00 63.78 96 ASP A O 1
ATOM 762 N N . ASP A 1 97 ? 12.053 22.993 3.669 1.00 60.47 97 ASP A N 1
ATOM 763 C CA . ASP A 1 97 ? 11.138 23.289 4.779 1.00 60.47 97 ASP A CA 1
ATOM 764 C C . ASP A 1 97 ? 9.883 22.384 4.774 1.00 60.47 97 ASP A C 1
ATOM 766 O O . ASP A 1 97 ? 9.131 22.341 5.752 1.00 60.47 97 ASP A O 1
ATOM 770 N N . ASN A 1 98 ? 9.642 21.630 3.693 1.00 67.19 98 ASN A N 1
ATOM 771 C CA . ASN A 1 98 ? 8.532 20.694 3.586 1.00 67.19 98 ASN A CA 1
ATOM 772 C C . ASN A 1 98 ? 8.939 19.278 4.004 1.00 67.19 98 ASN A C 1
ATOM 774 O O . ASN A 1 98 ? 9.351 18.439 3.197 1.00 67.19 98 ASN A O 1
ATOM 778 N N . VAL A 1 99 ? 8.707 18.969 5.278 1.00 75.06 99 VAL A N 1
ATOM 779 C CA . VAL A 1 99 ? 8.741 17.592 5.784 1.00 75.06 99 VAL A CA 1
ATOM 780 C C . VAL A 1 99 ? 7.803 16.721 4.943 1.00 75.06 99 VAL A C 1
ATOM 782 O O . VAL A 1 99 ? 6.601 16.973 4.861 1.00 75.06 99 VAL A O 1
ATOM 785 N N . ARG A 1 100 ? 8.339 15.666 4.321 1.00 83.19 100 ARG A N 1
ATOM 786 C CA . ARG A 1 100 ? 7.545 14.690 3.560 1.00 83.19 100 ARG A CA 1
ATOM 787 C C . ARG A 1 100 ? 7.228 13.486 4.430 1.00 83.19 100 ARG A C 1
ATOM 789 O O . ARG A 1 100 ? 8.115 12.921 5.065 1.00 83.19 100 ARG A O 1
ATOM 796 N N . VAL A 1 101 ? 5.975 13.043 4.412 1.00 89.69 101 VAL A N 1
ATOM 797 C CA . VAL A 1 101 ? 5.509 11.916 5.230 1.00 89.69 101 VAL A CA 1
ATOM 798 C C . VAL A 1 101 ? 5.026 10.744 4.377 1.00 89.69 101 VAL A C 1
ATOM 800 O O . VAL A 1 101 ? 4.705 10.895 3.201 1.00 89.69 101 VAL A O 1
ATOM 803 N N . ARG A 1 102 ? 5.026 9.549 4.970 1.00 89.06 102 ARG A N 1
ATOM 804 C CA . ARG A 1 102 ? 4.350 8.336 4.504 1.00 89.06 102 ARG A CA 1
ATOM 805 C C . ARG A 1 102 ? 3.127 8.121 5.377 1.00 89.06 102 ARG A C 1
ATOM 807 O O . ARG A 1 102 ? 3.278 8.053 6.599 1.00 89.06 102 ARG A O 1
ATOM 814 N N . VAL A 1 103 ? 1.964 7.984 4.753 1.00 90.81 103 VAL A N 1
ATOM 815 C CA . VAL A 1 103 ? 0.752 7.479 5.403 1.00 90.81 103 VAL A CA 1
ATOM 816 C C . VAL A 1 103 ? 0.856 5.958 5.461 1.00 90.81 103 VAL A C 1
ATOM 818 O O . VAL A 1 103 ? 1.245 5.321 4.486 1.00 90.81 103 VAL A O 1
ATOM 821 N N . LEU A 1 104 ? 0.598 5.382 6.628 1.00 90.38 104 LEU A N 1
ATOM 822 C CA . LEU A 1 104 ? 0.688 3.952 6.892 1.00 90.38 104 LEU A CA 1
ATOM 823 C C . LEU A 1 104 ? -0.575 3.517 7.625 1.00 90.38 104 LEU A C 1
ATOM 825 O O . LEU A 1 104 ? -1.081 4.254 8.469 1.00 90.38 104 LEU A O 1
ATOM 829 N N . VAL A 1 105 ? -1.057 2.316 7.332 1.00 90.69 105 VAL A N 1
ATOM 830 C CA . VAL A 1 105 ? -2.246 1.743 7.966 1.00 90.69 105 VAL A CA 1
ATOM 831 C C . VAL A 1 105 ? -1.857 0.430 8.630 1.00 90.69 105 VAL A C 1
ATOM 833 O O . VAL A 1 105 ? -1.171 -0.400 8.030 1.00 90.69 105 VAL A O 1
ATOM 836 N N . ASP A 1 106 ? -2.258 0.245 9.888 1.00 90.31 106 ASP A N 1
ATOM 837 C CA . ASP A 1 106 ? -2.084 -1.030 10.577 1.00 90.31 106 ASP A CA 1
ATOM 838 C C . ASP A 1 106 ? -3.159 -2.031 10.135 1.00 90.31 106 ASP A C 1
ATOM 840 O O . ASP A 1 106 ? -4.234 -2.144 10.730 1.00 90.31 106 ASP A O 1
ATOM 844 N N . PHE A 1 107 ? -2.848 -2.789 9.085 1.00 90.88 107 PHE A N 1
ATOM 845 C CA . PHE A 1 107 ? -3.668 -3.914 8.638 1.00 90.88 107 PHE A CA 1
ATOM 846 C C . PHE A 1 107 ? -3.377 -5.211 9.405 1.00 90.88 107 PHE A C 1
ATOM 848 O O . PHE A 1 107 ? -3.917 -6.253 9.052 1.00 90.88 107 PHE A O 1
ATOM 855 N N . SER A 1 108 ? -2.562 -5.200 10.471 1.00 89.19 108 SER A N 1
ATOM 856 C CA . SER A 1 108 ? -2.251 -6.423 11.230 1.00 89.19 108 SER A CA 1
ATOM 857 C C . SER A 1 108 ? -3.490 -7.170 11.739 1.00 89.19 108 SER A C 1
ATOM 859 O O . SER A 1 108 ? -3.462 -8.401 11.718 1.00 89.19 108 SER A O 1
ATOM 861 N N . PRO A 1 109 ? -4.569 -6.505 12.207 1.00 88.75 109 PRO A N 1
ATOM 862 C CA . PRO A 1 109 ? -5.793 -7.209 12.573 1.00 88.75 109 PRO A CA 1
ATOM 863 C C . PRO A 1 109 ? -6.483 -7.850 11.369 1.00 88.75 109 PRO A C 1
ATOM 865 O O . PRO A 1 109 ? -6.812 -9.027 11.441 1.00 88.75 109 PRO A O 1
ATOM 868 N N . LEU A 1 110 ? -6.640 -7.115 10.264 1.00 89.00 110 LEU A N 1
ATOM 869 C CA . LEU A 1 110 ? -7.259 -7.622 9.038 1.00 89.00 110 LEU A CA 1
ATOM 870 C C . LEU A 1 110 ? -6.473 -8.813 8.472 1.00 89.00 110 LEU A C 1
ATOM 872 O O . LEU A 1 110 ? -7.034 -9.880 8.245 1.00 89.00 110 LEU A O 1
ATOM 876 N N . ASN A 1 111 ? -5.151 -8.682 8.363 1.00 89.12 111 ASN A N 1
ATOM 877 C CA . ASN A 1 111 ? -4.254 -9.696 7.805 1.00 89.12 111 ASN A CA 1
ATOM 878 C C . ASN A 1 111 ? -4.268 -11.036 8.559 1.00 89.12 111 ASN A C 1
ATOM 880 O O . ASN A 1 111 ? -3.815 -12.037 8.012 1.00 89.12 111 ASN A O 1
ATOM 884 N N . ARG A 1 112 ? -4.753 -11.084 9.808 1.00 88.94 112 ARG A N 1
ATOM 885 C CA . ARG A 1 112 ? -4.929 -12.351 10.545 1.00 88.94 112 ARG A CA 1
ATOM 886 C C . ARG A 1 112 ? -6.125 -13.161 10.061 1.00 88.94 112 ARG A C 1
ATOM 888 O O . ARG A 1 112 ? -6.136 -14.365 10.278 1.00 88.94 112 ARG A O 1
ATOM 895 N N . HIS A 1 113 ? -7.099 -12.489 9.461 1.00 88.81 113 HIS A N 1
ATOM 896 C CA . HIS A 1 113 ? -8.355 -13.068 9.003 1.00 88.81 113 HIS A CA 1
ATOM 897 C C . HIS A 1 113 ? -8.368 -13.318 7.495 1.00 88.81 113 HIS A C 1
ATOM 899 O O . HIS A 1 113 ? -9.197 -14.082 7.013 1.00 88.81 113 HIS A O 1
ATOM 905 N N . VAL A 1 114 ? -7.452 -12.691 6.752 1.00 88.06 114 VAL A N 1
ATOM 906 C CA . VAL A 1 114 ? -7.310 -12.874 5.305 1.00 88.06 114 VAL A CA 1
ATOM 907 C C . VAL A 1 114 ? -6.694 -14.236 4.997 1.00 88.06 114 VAL A C 1
ATOM 909 O O . VAL A 1 114 ? -5.539 -14.514 5.340 1.00 88.06 114 VAL A O 1
ATOM 912 N N . GLU A 1 115 ? -7.431 -15.071 4.268 1.00 82.25 115 GLU A N 1
ATOM 913 C CA . GLU A 1 115 ? -6.869 -16.287 3.689 1.00 82.25 115 GLU A CA 1
ATOM 914 C C . GLU A 1 115 ? -6.132 -15.943 2.392 1.00 82.25 115 GLU A C 1
ATOM 916 O O . GLU A 1 115 ? -6.739 -15.742 1.345 1.00 82.25 115 GLU A O 1
ATOM 921 N N . ILE A 1 116 ? -4.798 -15.877 2.447 1.00 73.69 116 ILE A N 1
ATOM 922 C CA . ILE A 1 116 ? -3.984 -15.635 1.248 1.00 73.69 116 ILE A CA 1
ATOM 923 C C . ILE A 1 116 ? -3.999 -16.898 0.369 1.00 73.69 116 ILE A C 1
ATOM 925 O O . ILE A 1 116 ? -3.441 -17.924 0.804 1.00 73.69 116 ILE A O 1
ATOM 929 N N . PRO A 1 117 ? -4.530 -16.830 -0.871 1.00 69.25 117 PRO A N 1
ATOM 930 C CA . PRO A 1 117 ? -4.566 -17.966 -1.779 1.00 69.25 117 PRO A CA 1
ATOM 931 C C . PRO A 1 117 ? -3.181 -18.576 -2.005 1.00 69.25 117 PRO A C 1
ATOM 933 O O . PRO A 1 117 ? -2.179 -17.881 -2.189 1.00 69.25 117 PRO A O 1
ATOM 936 N N . SER A 1 118 ? -3.112 -19.906 -2.029 1.00 67.69 118 SER A N 1
ATOM 937 C CA . SER A 1 118 ? -1.849 -20.645 -2.173 1.00 67.69 118 SER A CA 1
ATOM 938 C C . SER A 1 118 ? -1.113 -20.343 -3.482 1.00 67.69 118 SER A C 1
ATOM 940 O O . SER A 1 118 ? 0.115 -20.340 -3.498 1.00 67.69 118 SER A O 1
ATOM 942 N N . HIS A 1 119 ? -1.834 -20.028 -4.561 1.00 64.38 119 HIS A N 1
ATOM 943 C CA . HIS A 1 119 ? -1.232 -19.686 -5.851 1.00 64.38 119 HIS A CA 1
ATOM 944 C C . HIS A 1 119 ? -0.489 -18.338 -5.824 1.00 64.38 119 HIS A C 1
ATOM 946 O O . HIS A 1 119 ? 0.542 -18.213 -6.480 1.00 64.38 119 HIS A O 1
ATOM 952 N N . LEU A 1 120 ? -0.930 -17.371 -5.006 1.00 65.69 120 LEU A N 1
ATOM 953 C CA . LEU A 1 120 ? -0.190 -16.120 -4.785 1.00 65.69 120 LEU A CA 1
ATOM 954 C C . LEU A 1 120 ? 1.094 -16.355 -3.978 1.00 65.69 120 LEU A C 1
ATOM 956 O O . LEU A 1 120 ? 2.085 -15.660 -4.176 1.00 65.69 120 LEU A O 1
ATOM 960 N N . LYS A 1 121 ? 1.112 -17.376 -3.111 1.00 65.69 121 LYS A N 1
ATOM 961 C CA . LYS A 1 121 ? 2.320 -17.795 -2.375 1.00 65.69 121 LYS A CA 1
ATOM 962 C C . LYS A 1 121 ? 3.307 -18.562 -3.257 1.00 65.69 121 LYS A C 1
ATOM 964 O O . LYS A 1 121 ? 4.503 -18.518 -3.004 1.00 65.69 121 LYS A O 1
ATOM 969 N N . ALA A 1 122 ? 2.807 -19.275 -4.266 1.00 61.34 122 ALA A N 1
ATOM 970 C CA . ALA A 1 122 ? 3.607 -20.110 -5.160 1.00 61.34 122 ALA A CA 1
ATOM 971 C C . ALA A 1 122 ? 4.194 -19.349 -6.363 1.00 61.34 122 ALA A C 1
ATOM 973 O O . ALA A 1 122 ? 5.132 -19.836 -6.986 1.00 61.34 122 ALA A O 1
ATOM 974 N N . GLY A 1 123 ? 3.639 -18.183 -6.711 1.00 62.47 123 GLY A N 1
ATOM 975 C CA . GLY A 1 123 ? 4.042 -17.407 -7.889 1.00 62.47 123 GLY A CA 1
ATOM 976 C C . GLY A 1 123 ? 5.219 -16.450 -7.682 1.00 62.47 123 GLY A C 1
ATOM 977 O O . GLY A 1 123 ? 5.681 -15.857 -8.654 1.00 62.47 123 GLY A O 1
ATOM 978 N N . VAL A 1 124 ? 5.703 -16.275 -6.449 1.00 70.06 124 VAL A N 1
ATOM 979 C CA . VAL A 1 124 ? 6.794 -15.339 -6.144 1.00 70.06 124 VAL A CA 1
ATOM 980 C C . VAL A 1 124 ? 8.089 -16.117 -5.966 1.00 70.06 124 VAL A C 1
ATOM 982 O O . VAL A 1 124 ? 8.302 -16.753 -4.936 1.00 70.06 124 VAL A O 1
ATOM 985 N N . SER A 1 125 ? 8.957 -16.054 -6.975 1.00 75.50 125 SER A N 1
ATOM 986 C CA . SER A 1 125 ? 10.314 -16.583 -6.872 1.00 75.50 125 SER A CA 1
ATOM 987 C C . SER A 1 125 ? 11.079 -15.873 -5.760 1.00 75.50 125 SER A C 1
ATOM 989 O O . SER A 1 125 ? 11.015 -14.650 -5.615 1.00 75.50 125 SER A O 1
ATOM 991 N N . THR A 1 126 ? 11.843 -16.638 -4.989 1.00 83.06 126 THR A N 1
ATOM 992 C CA . THR A 1 126 ? 12.839 -16.069 -4.080 1.00 83.06 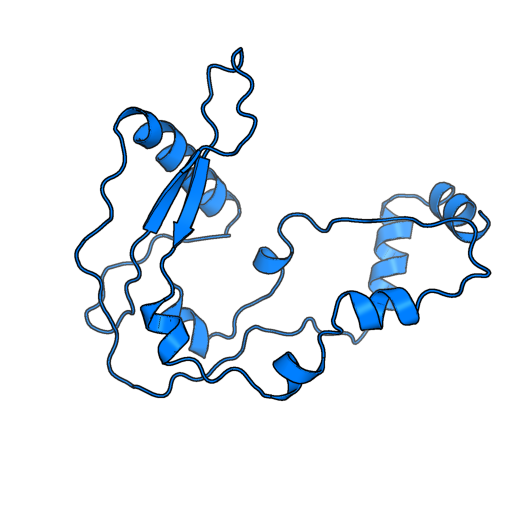126 THR A CA 1
ATOM 993 C C . THR A 1 126 ? 13.893 -15.289 -4.872 1.00 83.06 126 THR A C 1
ATOM 995 O O . THR A 1 126 ? 14.072 -15.498 -6.075 1.00 83.06 126 THR A O 1
ATOM 998 N N . ILE A 1 127 ? 14.622 -14.392 -4.200 1.00 84.50 127 ILE A N 1
ATOM 999 C CA . ILE A 1 127 ? 15.708 -13.630 -4.840 1.00 84.50 127 ILE A CA 1
ATOM 1000 C C . ILE A 1 127 ? 16.732 -14.584 -5.470 1.00 84.50 127 ILE A C 1
ATOM 1002 O O . ILE A 1 127 ? 17.164 -14.350 -6.594 1.00 84.50 127 ILE A O 1
ATOM 1006 N N . ASP A 1 128 ? 17.064 -15.685 -4.796 1.00 84.38 128 ASP A N 1
ATOM 1007 C CA . ASP A 1 128 ? 18.027 -16.667 -5.299 1.00 84.38 128 ASP A CA 1
ATOM 1008 C C . ASP A 1 128 ? 17.503 -17.409 -6.536 1.00 84.38 128 ASP A C 1
ATOM 1010 O O . ASP A 1 128 ? 18.233 -17.575 -7.512 1.00 84.38 128 ASP A O 1
ATOM 1014 N N . GLU A 1 129 ? 16.224 -17.799 -6.544 1.00 86.00 129 GLU A N 1
ATOM 1015 C CA . GLU A 1 129 ? 15.584 -18.402 -7.720 1.00 86.00 129 GLU A CA 1
ATOM 1016 C C . GLU A 1 129 ? 15.571 -17.428 -8.903 1.00 86.00 129 GLU A C 1
ATOM 1018 O O . GLU A 1 129 ? 15.942 -17.805 -10.016 1.00 86.00 129 GLU A O 1
ATOM 1023 N N . PHE A 1 130 ? 15.228 -16.160 -8.660 1.00 84.25 130 PHE A N 1
ATOM 1024 C CA . PHE A 1 130 ? 15.271 -15.116 -9.680 1.00 84.25 130 PHE A CA 1
ATOM 1025 C C . PHE A 1 130 ? 16.687 -14.934 -10.238 1.00 84.25 130 PHE A C 1
ATOM 1027 O O . PHE A 1 130 ? 16.879 -15.000 -11.453 1.00 84.25 130 PHE A O 1
ATOM 1034 N N . LEU A 1 131 ? 17.693 -14.783 -9.372 1.00 83.69 131 LEU A N 1
ATOM 1035 C CA . LEU A 1 131 ? 19.089 -14.626 -9.785 1.00 83.69 131 LEU A CA 1
ATOM 1036 C C . LEU A 1 131 ? 19.605 -15.852 -10.543 1.00 83.69 131 LEU A C 1
ATOM 1038 O O . LEU A 1 131 ? 20.319 -15.697 -11.529 1.00 83.69 131 LEU A O 1
ATOM 1042 N N . SER A 1 132 ? 19.200 -17.060 -10.145 1.00 83.38 132 SER A N 1
ATOM 1043 C CA . SER A 1 132 ? 19.567 -18.295 -10.849 1.00 83.38 132 SER A CA 1
ATOM 1044 C C . SER A 1 132 ? 18.949 -18.403 -12.249 1.00 83.38 132 SER A C 1
ATOM 1046 O O . SER A 1 132 ? 19.492 -19.084 -13.118 1.00 83.38 132 SER A O 1
ATOM 1048 N N . SER A 1 133 ? 17.827 -17.715 -12.491 1.00 81.50 133 SER A N 1
ATOM 1049 C CA . SER A 1 133 ? 17.182 -17.656 -13.807 1.00 81.50 133 SER A CA 1
ATOM 1050 C C . SER A 1 133 ? 17.870 -16.680 -14.773 1.00 81.50 133 SER A C 1
ATOM 1052 O O . SER A 1 133 ? 17.695 -16.780 -15.994 1.00 81.50 133 SER A O 1
ATOM 1054 N N . CYS A 1 134 ? 18.679 -15.752 -14.251 1.00 81.31 134 CYS A N 1
ATOM 1055 C CA . CYS A 1 134 ? 19.456 -14.822 -15.058 1.00 81.31 134 CYS A CA 1
ATOM 1056 C C . CYS A 1 134 ? 20.590 -15.573 -15.763 1.00 81.31 134 CYS A C 1
ATOM 1058 O O . CYS A 1 134 ? 21.470 -16.151 -15.131 1.00 81.31 134 CYS A O 1
ATOM 1060 N N . LYS A 1 135 ? 20.594 -15.559 -17.100 1.00 76.81 135 LYS A N 1
ATOM 1061 C CA . LYS A 1 135 ? 21.657 -16.219 -17.866 1.00 76.81 135 LYS A CA 1
ATOM 1062 C C . LYS A 1 135 ? 22.970 -15.462 -17.694 1.00 76.81 135 LYS A C 1
ATOM 1064 O O . LYS A 1 135 ? 23.044 -14.284 -18.030 1.00 76.81 135 LYS A O 1
ATOM 1069 N N . GLU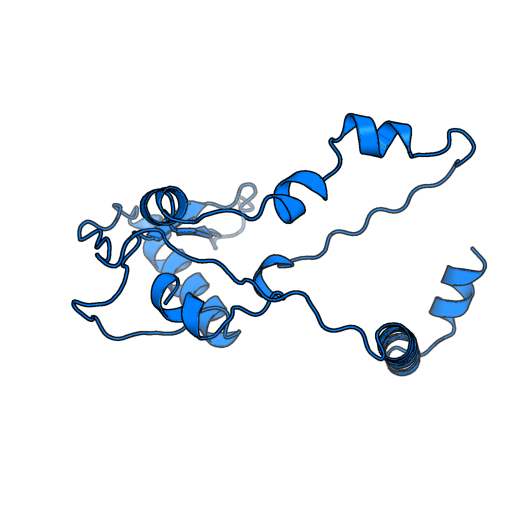 A 1 136 ? 24.026 -16.178 -17.320 1.00 76.75 136 GLU A N 1
ATOM 1070 C CA . GLU A 1 136 ? 25.392 -15.638 -17.200 1.00 76.75 136 GLU A CA 1
ATOM 1071 C C . GLU A 1 136 ? 25.922 -15.018 -18.506 1.00 76.75 136 GLU A C 1
ATOM 1073 O O . GLU A 1 136 ? 26.855 -14.223 -18.496 1.00 76.75 136 GLU A O 1
ATOM 1078 N N . THR A 1 137 ? 25.316 -15.353 -19.648 1.00 82.19 137 THR A N 1
ATOM 1079 C CA . THR A 1 137 ? 25.670 -14.802 -20.963 1.00 82.19 137 THR A CA 1
ATOM 1080 C C . THR A 1 137 ? 25.170 -13.373 -21.194 1.00 82.19 137 THR A C 1
ATOM 1082 O O . THR A 1 137 ? 25.511 -12.775 -22.216 1.00 82.19 137 THR A O 1
ATOM 1085 N N . TYR A 1 138 ? 24.310 -12.834 -20.324 1.00 80.81 138 TYR A N 1
ATOM 1086 C CA . TYR A 1 138 ? 23.812 -11.467 -20.452 1.00 80.81 138 TYR A CA 1
ATOM 1087 C C . TYR A 1 138 ? 24.807 -10.471 -19.850 1.00 80.81 138 TYR A C 1
ATOM 1089 O O . TYR A 1 138 ? 25.124 -10.518 -18.665 1.00 80.81 138 TYR A O 1
ATOM 1097 N N . ASN A 1 139 ? 25.272 -9.540 -20.684 1.00 82.00 139 ASN A N 1
ATOM 1098 C CA . ASN A 1 139 ? 26.255 -8.519 -20.304 1.00 82.00 139 ASN A CA 1
ATOM 1099 C C . ASN A 1 139 ? 25.619 -7.171 -19.930 1.00 82.00 139 ASN A C 1
ATOM 1101 O O . ASN A 1 139 ? 26.311 -6.280 -19.445 1.00 82.00 139 ASN A O 1
ATOM 1105 N N . PHE A 1 140 ? 24.315 -7.010 -20.170 1.00 82.00 140 PHE A N 1
ATOM 1106 C CA . PHE A 1 140 ? 23.585 -5.766 -19.952 1.00 82.00 140 PHE A CA 1
ATOM 1107 C C . PHE A 1 140 ? 22.257 -6.060 -19.267 1.00 82.00 140 PHE A C 1
ATOM 1109 O O . PHE A 1 140 ? 21.548 -6.991 -19.651 1.00 82.00 140 PHE A O 1
ATOM 1116 N N . TYR A 1 141 ? 21.931 -5.242 -18.272 1.00 81.88 141 TYR A N 1
ATOM 1117 C CA . TYR A 1 141 ? 20.710 -5.336 -17.487 1.00 81.88 141 TYR A CA 1
ATOM 1118 C C . TYR A 1 141 ? 20.054 -3.963 -17.439 1.00 81.88 141 TYR A C 1
ATOM 1120 O O . TYR A 1 141 ? 20.738 -2.942 -17.356 1.00 81.88 141 TYR A O 1
ATOM 1128 N N . TRP A 1 142 ? 18.728 -3.956 -17.465 1.00 83.50 142 TRP A N 1
ATOM 1129 C CA . TRP A 1 142 ? 17.925 -2.767 -17.238 1.00 83.50 142 TRP A CA 1
ATOM 1130 C C . TRP A 1 142 ? 16.957 -3.044 -16.096 1.00 83.50 142 TRP A C 1
ATOM 1132 O O . TRP A 1 142 ? 16.396 -4.136 -15.997 1.00 83.50 142 TRP A O 1
ATOM 1142 N N . THR A 1 143 ? 16.784 -2.056 -15.226 1.00 83.06 143 THR A N 1
ATOM 1143 C CA . THR A 1 143 ? 15.851 -2.116 -14.105 1.00 83.06 143 THR A CA 1
ATOM 1144 C C . THR A 1 143 ? 14.843 -0.994 -14.247 1.00 83.06 143 THR A C 1
ATOM 1146 O O . THR A 1 143 ? 15.226 0.163 -14.428 1.00 83.06 143 THR A O 1
ATOM 1149 N N . ALA A 1 144 ? 13.571 -1.339 -14.114 1.00 84.00 144 ALA A N 1
ATOM 1150 C CA . ALA A 1 144 ? 12.474 -0.395 -14.034 1.00 84.00 144 ALA A CA 1
ATOM 1151 C C . ALA A 1 144 ? 11.765 -0.594 -12.696 1.00 84.00 144 ALA A C 1
ATOM 1153 O O . ALA A 1 144 ? 11.508 -1.733 -12.304 1.00 84.00 144 ALA A O 1
ATOM 1154 N N . ASP A 1 145 ? 11.463 0.507 -12.018 1.00 82.38 145 ASP A N 1
ATOM 1155 C CA . ASP A 1 145 ? 10.586 0.518 -10.852 1.00 82.38 145 ASP A CA 1
ATOM 1156 C C . ASP A 1 145 ? 9.233 1.097 -11.267 1.00 82.38 145 ASP A C 1
ATOM 1158 O O . ASP A 1 145 ? 9.173 2.093 -11.993 1.00 82.38 145 ASP A O 1
ATOM 1162 N N . VAL A 1 146 ? 8.152 0.453 -10.835 1.00 81.19 146 VAL A N 1
ATOM 1163 C CA . VAL A 1 146 ? 6.790 0.914 -11.110 1.00 81.19 146 VAL A CA 1
ATOM 1164 C C . VAL A 1 146 ? 6.302 1.653 -9.874 1.00 81.19 146 VAL A C 1
ATOM 1166 O O . VAL A 1 146 ? 5.860 1.045 -8.896 1.00 81.19 146 VAL A O 1
ATOM 1169 N N . GLU A 1 147 ? 6.397 2.982 -9.914 1.00 79.31 147 GLU A N 1
ATOM 1170 C CA . GLU A 1 147 ? 5.945 3.825 -8.811 1.00 79.31 147 GLU A CA 1
ATOM 1171 C C . GLU A 1 147 ? 4.449 3.610 -8.553 1.00 79.31 147 GLU A C 1
ATOM 1173 O O . GLU A 1 147 ? 3.624 3.668 -9.464 1.00 79.31 147 GLU A O 1
ATOM 1178 N N . GLY A 1 148 ? 4.097 3.354 -7.292 1.00 77.06 148 GLY A N 1
ATOM 1179 C CA . GLY A 1 148 ? 2.704 3.193 -6.888 1.00 77.06 148 GLY A CA 1
ATOM 1180 C C . GLY A 1 148 ? 2.020 1.950 -7.460 1.00 77.06 148 GLY A C 1
ATOM 1181 O O . GLY A 1 148 ? 0.796 1.939 -7.515 1.00 77.06 148 GLY A O 1
ATOM 1182 N N . ALA A 1 149 ? 2.764 0.902 -7.844 1.00 81.62 149 ALA A N 1
ATOM 1183 C CA . ALA A 1 149 ? 2.200 -0.318 -8.435 1.00 81.62 149 ALA A CA 1
ATOM 1184 C C . ALA A 1 149 ? 0.982 -0.874 -7.667 1.00 81.62 149 ALA A C 1
ATOM 1186 O O . ALA A 1 149 ? -0.011 -1.248 -8.283 1.00 81.62 149 ALA A O 1
ATOM 1187 N N . PHE A 1 150 ? 1.010 -0.860 -6.329 1.00 83.38 150 PHE A N 1
ATOM 1188 C CA . PHE A 1 150 ? -0.119 -1.315 -5.507 1.00 83.38 150 PHE A CA 1
ATOM 1189 C C . PHE A 1 150 ? -1.405 -0.498 -5.704 1.00 83.38 150 PHE A C 1
ATOM 1191 O O . PHE A 1 150 ? -2.484 -1.067 -5.638 1.00 83.38 150 PHE A O 1
ATOM 1198 N N . HIS A 1 151 ? -1.304 0.801 -5.993 1.00 81.00 151 HIS A N 1
ATOM 1199 C CA . HIS A 1 151 ? -2.458 1.673 -6.247 1.00 81.00 151 HIS A CA 1
ATOM 1200 C C . HIS A 1 151 ? -3.025 1.521 -7.665 1.00 81.00 151 HIS A C 1
ATOM 1202 O O . HIS A 1 151 ? -4.038 2.129 -7.984 1.00 81.00 151 HIS A O 1
ATOM 1208 N N . THR A 1 152 ? -2.366 0.737 -8.526 1.00 80.94 152 THR A N 1
ATOM 1209 C CA . THR A 1 152 ? -2.853 0.430 -9.883 1.00 80.94 152 THR A CA 1
ATOM 1210 C C . THR A 1 152 ? -3.646 -0.874 -9.952 1.00 80.94 152 THR A C 1
ATOM 1212 O O . THR A 1 152 ? -4.155 -1.223 -11.013 1.00 80.94 152 THR A O 1
ATOM 1215 N N . VAL A 1 153 ? -3.711 -1.609 -8.839 1.00 82.62 153 VAL A N 1
ATOM 1216 C CA . VAL A 1 153 ? -4.459 -2.859 -8.722 1.00 82.62 153 VAL A CA 1
ATOM 1217 C C . VAL A 1 153 ? -5.844 -2.537 -8.180 1.00 82.62 153 VAL A C 1
ATOM 1219 O O . VAL A 1 153 ? -5.970 -2.032 -7.066 1.00 82.62 153 VAL A O 1
ATOM 1222 N N . ASP A 1 154 ? -6.867 -2.845 -8.969 1.00 84.19 154 ASP A N 1
ATOM 1223 C CA . ASP A 1 154 ? -8.257 -2.691 -8.553 1.00 84.19 154 ASP A CA 1
ATOM 1224 C C . ASP A 1 154 ? -8.602 -3.689 -7.438 1.00 84.19 154 ASP A C 1
ATOM 1226 O O . ASP A 1 154 ? -8.051 -4.791 -7.363 1.00 84.19 154 ASP A O 1
ATOM 1230 N N . VAL A 1 155 ? -9.535 -3.308 -6.571 1.00 84.31 155 VAL A N 1
ATOM 1231 C CA . VAL A 1 155 ? -10.038 -4.139 -5.472 1.00 84.31 155 VAL A CA 1
ATOM 1232 C C . VAL A 1 155 ? -11.451 -4.597 -5.815 1.00 84.31 155 VAL A C 1
ATOM 1234 O O . VAL A 1 155 ? -12.266 -3.782 -6.245 1.00 84.31 155 VAL A O 1
ATOM 1237 N N . GLU A 1 156 ? -11.754 -5.881 -5.617 1.00 85.62 156 GLU A N 1
ATOM 1238 C CA . GLU A 1 156 ? -13.118 -6.393 -5.797 1.00 85.62 156 GLU A CA 1
ATOM 1239 C C . GLU A 1 156 ? -14.107 -5.690 -4.853 1.00 85.62 156 GLU A C 1
ATOM 1241 O O . GLU A 1 156 ? -13.797 -5.422 -3.688 1.00 85.62 156 GLU A O 1
ATOM 1246 N N . GLU A 1 157 ? -15.328 -5.431 -5.329 1.00 83.94 157 GLU A N 1
ATOM 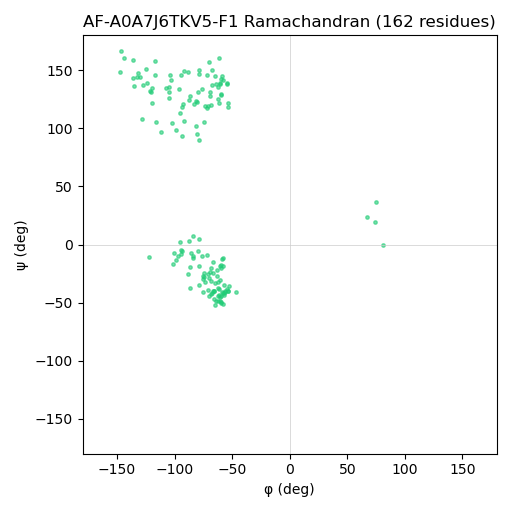1247 C CA . GLU A 1 157 ? -16.345 -4.656 -4.595 1.00 83.94 157 GLU A CA 1
ATOM 1248 C C . GLU A 1 157 ? -16.672 -5.268 -3.221 1.00 83.94 157 GLU A C 1
ATOM 1250 O O . GLU A 1 157 ? -16.864 -4.564 -2.230 1.00 83.94 157 GLU A O 1
ATOM 1255 N N . ASP A 1 158 ? -16.642 -6.596 -3.119 1.00 82.81 158 ASP A N 1
ATOM 1256 C CA . ASP A 1 158 ? -16.873 -7.300 -1.859 1.00 82.81 158 ASP A CA 1
ATOM 1257 C C . ASP A 1 158 ? -15.752 -7.111 -0.829 1.00 82.81 158 ASP A C 1
ATOM 1259 O O . ASP A 1 158 ? -16.006 -7.254 0.373 1.00 82.81 158 ASP A O 1
ATOM 1263 N N . CYS A 1 159 ? -14.537 -6.790 -1.280 1.00 84.88 159 CYS A N 1
ATOM 1264 C CA . CYS A 1 159 ? -13.357 -6.576 -0.443 1.00 84.88 159 CYS A CA 1
ATOM 1265 C C . CYS A 1 159 ? -13.233 -5.125 0.033 1.00 84.88 159 CYS A C 1
ATOM 1267 O O . CYS A 1 159 ? -12.643 -4.862 1.083 1.00 84.88 159 CYS A O 1
ATOM 1269 N N . LEU A 1 160 ? -13.818 -4.189 -0.714 1.00 82.31 160 LEU A N 1
ATOM 1270 C CA . LEU A 1 160 ? -13.784 -2.757 -0.434 1.00 82.31 160 LEU A CA 1
ATOM 1271 C C . LEU A 1 160 ? -14.250 -2.421 0.989 1.00 82.31 160 LEU A C 1
ATOM 1273 O O . LEU A 1 160 ? -13.608 -1.643 1.689 1.00 82.31 160 LEU A O 1
ATOM 1277 N N . LYS A 1 161 ? -15.293 -3.093 1.490 1.00 81.94 161 LYS A N 1
ATOM 1278 C CA . LYS A 1 161 ? -15.819 -2.909 2.860 1.00 81.94 161 LYS A CA 1
ATOM 1279 C C . LYS A 1 161 ? -14.812 -3.180 3.993 1.00 81.94 161 LYS A C 1
ATOM 1281 O O . LYS A 1 161 ? -15.099 -2.874 5.150 1.00 81.94 161 LYS A O 1
ATOM 1286 N N . PHE A 1 162 ? -13.671 -3.795 3.681 1.00 84.12 162 PHE A N 1
ATOM 1287 C CA . PHE A 1 162 ? -12.583 -4.069 4.623 1.00 84.12 162 PHE A CA 1
ATOM 1288 C C . PHE A 1 162 ? -11.440 -3.051 4.552 1.00 84.12 162 PHE A C 1
ATOM 1290 O O . PHE A 1 162 ? -10.566 -3.063 5.420 1.00 84.12 162 PHE A O 1
ATOM 1297 N N . LEU A 1 163 ? -11.419 -2.224 3.504 1.00 80.50 163 LEU A N 1
ATOM 1298 C CA . LEU A 1 163 ? -10.316 -1.330 3.152 1.00 80.50 163 LEU A CA 1
ATOM 1299 C C . LEU A 1 163 ? -10.728 0.150 3.069 1.00 80.50 163 LEU A C 1
ATOM 1301 O O . LEU A 1 163 ? -9.838 0.997 2.996 1.00 80.50 163 LEU A O 1
ATOM 1305 N N . HIS A 1 164 ? -12.033 0.440 3.096 1.00 66.38 164 HIS A N 1
ATOM 1306 C CA . HIS A 1 164 ? -12.604 1.781 3.246 1.00 66.38 164 HIS A CA 1
ATOM 1307 C C . HIS A 1 164 ? -12.498 2.314 4.677 1.00 66.38 164 HIS A C 1
ATOM 1309 O O . HIS A 1 164 ? -12.807 1.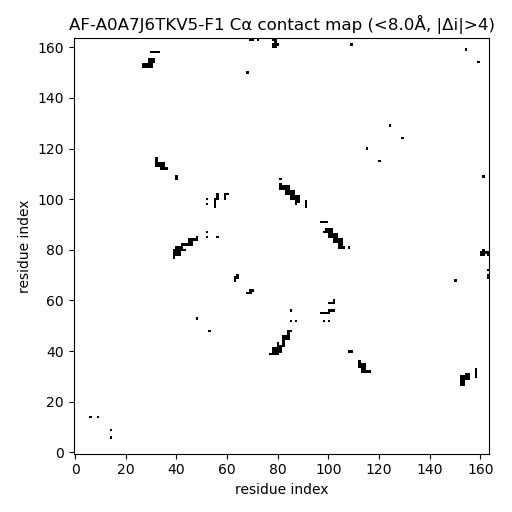554 5.623 1.00 66.38 164 HIS A O 1
#